Protein AF-A0A4R5KDR6-F1 (afdb_monomer)

Radius of gyration: 14.44 Å; Cα contacts (8 Å, |Δi|>4): 147; chains: 1; bounding box: 38×23×31 Å

pLDDT: mean 88.8, std 12.16, range [44.81, 98.25]

Sequence (102 aa):
MPVPAQPGAAVTITPTRFLDTRTSSGDVGPGGSVSFQAGGVAGVPADAAAVVVNLTVTEPSSYGFVTAHASGTGTPNASNVNYAANQTIPNLAVVPAALTGR

Structure (mmCIF, N/CA/C/O backbone):
data_AF-A0A4R5KDR6-F1
#
_entry.id   AF-A0A4R5KDR6-F1
#
loop_
_atom_site.group_PDB
_atom_site.id
_atom_site.type_symbol
_atom_site.label_atom_id
_atom_site.label_alt_id
_atom_site.label_comp_id
_atom_site.label_asym_id
_atom_site.label_entity_id
_atom_site.label_seq_id
_atom_site.pdbx_PDB_ins_code
_atom_site.Cartn_x
_atom_site.Cartn_y
_atom_site.Cartn_z
_atom_site.occupancy
_atom_site.B_iso_or_equiv
_atom_site.auth_seq_id
_atom_site.auth_comp_id
_atom_site.auth_asym_id
_atom_site.auth_atom_id
_atom_site.pdbx_PDB_model_num
ATOM 1 N N . MET A 1 1 ? -20.637 8.226 13.833 1.00 54.38 1 MET A N 1
ATOM 2 C CA . MET A 1 1 ? -20.200 7.267 12.792 1.00 54.38 1 MET A CA 1
ATOM 3 C C . MET A 1 1 ? -20.249 5.875 13.411 1.00 54.38 1 MET A C 1
ATOM 5 O O . MET A 1 1 ? -19.901 5.792 14.584 1.00 54.38 1 MET A O 1
ATOM 9 N N . PRO A 1 2 ? -20.738 4.826 12.727 1.00 50.41 2 PRO A N 1
ATOM 10 C CA . PRO A 1 2 ? -20.888 3.515 13.349 1.00 50.41 2 PRO A CA 1
ATOM 11 C C . PRO A 1 2 ? -19.510 2.880 13.575 1.00 50.41 2 PRO A C 1
ATOM 13 O O . PRO A 1 2 ? -18.737 2.714 12.636 1.00 50.41 2 PRO A O 1
ATOM 16 N N . VAL A 1 3 ? -19.212 2.556 14.832 1.00 58.88 3 VAL A N 1
ATOM 17 C CA . VAL A 1 3 ? -18.083 1.702 15.227 1.00 58.88 3 VAL A CA 1
ATOM 18 C C . VAL A 1 3 ? -18.448 0.260 14.846 1.00 58.88 3 VAL A C 1
ATOM 20 O O . VAL A 1 3 ? -19.617 -0.114 15.000 1.00 58.88 3 VAL A O 1
ATOM 23 N N . PRO A 1 4 ? -17.518 -0.564 14.335 1.00 53.09 4 PRO A N 1
ATOM 24 C CA . PRO A 1 4 ? -17.809 -1.966 14.060 1.00 53.09 4 PRO A CA 1
ATOM 25 C C . PRO A 1 4 ? -18.324 -2.675 15.322 1.00 53.09 4 PRO A C 1
ATOM 27 O O . PRO A 1 4 ? -17.693 -2.640 16.374 1.00 53.09 4 PRO A O 1
ATOM 30 N N . ALA A 1 5 ? -19.483 -3.330 15.208 1.00 59.56 5 ALA A N 1
ATOM 31 C CA . ALA A 1 5 ? -20.202 -3.951 16.327 1.00 59.56 5 ALA A CA 1
ATOM 32 C C . ALA A 1 5 ? -19.486 -5.173 16.944 1.00 59.56 5 ALA A C 1
ATOM 34 O O . ALA A 1 5 ? -19.946 -5.716 17.947 1.00 59.56 5 ALA A O 1
ATOM 35 N N . GLN A 1 6 ? -18.368 -5.612 16.355 1.00 64.06 6 GLN A N 1
ATOM 36 C CA . GLN A 1 6 ? -17.574 -6.750 16.805 1.00 64.06 6 GLN A CA 1
ATOM 37 C C . GLN A 1 6 ? -16.095 -6.555 16.419 1.00 64.06 6 GLN A C 1
ATOM 39 O O . GLN A 1 6 ? -15.819 -6.093 15.305 1.00 64.06 6 GLN A O 1
ATOM 44 N N . PRO A 1 7 ? -15.131 -6.932 17.284 1.00 69.00 7 PRO A N 1
ATOM 45 C CA . PRO A 1 7 ? -13.715 -6.955 16.926 1.00 69.00 7 PRO A CA 1
ATOM 46 C C . PRO A 1 7 ? -13.469 -7.733 15.628 1.00 69.00 7 PRO A C 1
ATOM 48 O O . PRO A 1 7 ? -13.976 -8.840 15.456 1.00 69.00 7 PRO A O 1
ATOM 51 N N . GLY A 1 8 ? -12.687 -7.151 14.718 1.00 74.06 8 GLY A N 1
ATOM 52 C CA . GLY A 1 8 ? -12.340 -7.772 13.436 1.00 74.06 8 GLY A CA 1
ATOM 53 C C . GLY A 1 8 ? -13.393 -7.641 12.328 1.00 74.06 8 GLY A C 1
ATOM 54 O O . GLY A 1 8 ? -13.166 -8.156 11.236 1.00 74.06 8 GLY A O 1
ATOM 55 N N . ALA A 1 9 ? -14.516 -6.951 12.557 1.00 83.62 9 ALA A N 1
ATOM 56 C CA . ALA A 1 9 ? -15.469 -6.670 11.485 1.00 83.62 9 ALA A CA 1
ATOM 57 C C . ALA A 1 9 ? -14.865 -5.719 10.435 1.00 83.62 9 ALA A C 1
ATOM 59 O O . ALA A 1 9 ? -14.255 -4.702 10.769 1.00 83.62 9 ALA A O 1
ATOM 60 N N . ALA A 1 10 ? -15.062 -6.044 9.157 1.00 86.88 10 ALA A N 1
ATOM 61 C CA . ALA A 1 10 ? -14.625 -5.214 8.042 1.00 86.88 10 ALA A CA 1
ATOM 62 C C . ALA A 1 10 ? -15.712 -4.203 7.657 1.00 86.88 10 ALA A C 1
ATOM 64 O O . ALA A 1 10 ? -16.885 -4.554 7.529 1.00 86.88 10 ALA A O 1
ATOM 65 N N . VAL A 1 11 ? -15.307 -2.956 7.422 1.00 88.00 11 VAL A N 1
ATOM 66 C CA . VAL A 1 11 ? -16.162 -1.914 6.846 1.00 88.00 11 VAL A CA 1
ATOM 67 C C . VAL A 1 11 ? -15.679 -1.644 5.430 1.00 88.00 11 VAL A C 1
ATOM 69 O O . VAL A 1 11 ? -14.509 -1.335 5.212 1.00 88.00 11 VAL A O 1
ATOM 72 N N . THR A 1 12 ? -16.576 -1.772 4.456 1.00 90.12 12 THR A N 1
ATOM 73 C CA . THR A 1 12 ? -16.268 -1.435 3.067 1.00 90.12 12 THR A CA 1
ATOM 74 C C . THR A 1 12 ? -16.322 0.071 2.867 1.00 90.12 12 THR A C 1
ATOM 76 O O . THR A 1 12 ? -17.279 0.721 3.287 1.00 90.12 12 THR A O 1
ATOM 79 N N . ILE A 1 13 ? -15.338 0.603 2.155 1.00 90.00 13 ILE A N 1
ATOM 80 C CA . ILE A 1 13 ? -15.309 1.988 1.683 1.00 90.00 13 ILE A CA 1
ATOM 81 C C . ILE A 1 13 ? -15.149 1.994 0.162 1.00 90.00 13 ILE A C 1
ATOM 83 O O . ILE A 1 13 ? -14.732 0.989 -0.419 1.00 90.00 13 ILE A O 1
ATOM 87 N N . THR A 1 14 ? -15.435 3.122 -0.490 1.00 93.50 14 THR A N 1
ATOM 88 C CA . THR A 1 14 ? -15.056 3.309 -1.897 1.00 93.50 14 THR A CA 1
ATOM 89 C C . THR A 1 14 ? -13.530 3.216 -2.013 1.00 93.50 14 THR A C 1
ATOM 91 O O . THR A 1 14 ? -12.841 3.989 -1.343 1.00 93.50 14 THR A O 1
ATOM 94 N N . PRO A 1 15 ? -12.973 2.300 -2.829 1.00 92.56 15 PRO A N 1
ATOM 95 C CA . PRO A 1 15 ? -11.528 2.174 -2.966 1.00 92.56 15 PRO A CA 1
ATOM 96 C C . PRO A 1 15 ? -10.902 3.465 -3.496 1.00 92.56 15 PRO A C 1
ATOM 98 O O . PRO A 1 15 ? -11.359 4.030 -4.488 1.00 92.56 15 PRO A O 1
ATOM 101 N N . THR A 1 16 ? -9.828 3.915 -2.853 1.00 93.94 16 THR A N 1
ATOM 102 C CA . THR A 1 16 ? -9.052 5.085 -3.274 1.00 93.94 16 THR A CA 1
ATOM 103 C C . THR A 1 16 ? -7.558 4.787 -3.180 1.00 93.94 16 THR A C 1
ATOM 105 O O . THR A 1 16 ? -7.127 3.883 -2.461 1.00 93.94 16 THR A O 1
ATOM 108 N N . ARG A 1 17 ? -6.746 5.527 -3.942 1.00 94.25 17 ARG A N 1
ATOM 109 C CA . ARG A 1 17 ? -5.286 5.420 -3.890 1.00 94.25 17 ARG A CA 1
ATOM 110 C C . ARG A 1 17 ? -4.753 6.360 -2.807 1.00 94.25 17 ARG A C 1
ATOM 112 O O . ARG A 1 17 ? -4.732 7.567 -3.011 1.00 94.25 17 ARG A O 1
ATOM 119 N N . PHE A 1 18 ? -4.320 5.797 -1.681 1.00 93.12 18 PHE A N 1
ATOM 120 C CA . PHE A 1 18 ? -3.785 6.564 -0.545 1.00 93.12 18 PHE A CA 1
ATOM 121 C C . PHE A 1 18 ? -2.359 7.077 -0.768 1.00 93.12 18 PHE A C 1
ATOM 123 O O . PHE A 1 18 ? -1.997 8.132 -0.255 1.00 93.12 18 PHE A O 1
ATOM 130 N N . LEU A 1 19 ? -1.551 6.336 -1.528 1.00 94.06 19 LEU A N 1
ATOM 131 C CA . LEU A 1 19 ? -0.165 6.680 -1.822 1.00 94.06 19 LEU A CA 1
ATOM 132 C C . LEU A 1 19 ? 0.177 6.305 -3.266 1.00 94.06 19 LEU A C 1
ATOM 134 O O . LEU A 1 19 ? -0.185 5.225 -3.737 1.00 94.06 19 LEU A O 1
ATOM 138 N N . ASP A 1 20 ? 0.901 7.193 -3.949 1.00 95.19 20 ASP A N 1
ATOM 139 C CA . ASP A 1 20 ? 1.493 6.937 -5.259 1.00 95.19 20 ASP A CA 1
ATOM 140 C C . ASP A 1 20 ? 2.914 7.501 -5.321 1.00 95.19 20 ASP A C 1
ATOM 142 O O . ASP A 1 20 ? 3.121 8.681 -5.604 1.00 95.19 20 ASP A O 1
ATOM 146 N N . THR A 1 21 ? 3.910 6.656 -5.066 1.00 94.88 21 THR A N 1
ATOM 147 C CA . THR A 1 21 ? 5.317 7.082 -5.010 1.00 94.88 21 THR A CA 1
ATOM 148 C C . THR A 1 21 ? 5.804 7.695 -6.324 1.00 94.88 21 THR A C 1
ATOM 150 O O . THR A 1 21 ? 6.673 8.560 -6.298 1.00 94.88 21 THR A O 1
ATOM 153 N N . ARG A 1 22 ? 5.169 7.356 -7.454 1.00 93.56 22 ARG A N 1
ATOM 154 C CA . ARG A 1 22 ? 5.482 7.903 -8.785 1.00 93.56 22 ARG A CA 1
ATOM 155 C C . ARG A 1 22 ? 5.184 9.399 -8.902 1.00 93.56 22 ARG A C 1
ATOM 157 O O . ARG A 1 22 ? 5.723 10.060 -9.781 1.00 93.56 22 ARG A O 1
ATOM 164 N N . THR A 1 23 ? 4.296 9.927 -8.057 1.00 91.50 23 THR A N 1
ATOM 165 C CA . THR A 1 23 ? 3.835 11.323 -8.136 1.00 91.50 23 THR A CA 1
ATOM 166 C C . THR A 1 23 ? 3.897 12.081 -6.814 1.00 91.50 23 THR A C 1
ATOM 168 O O . THR A 1 23 ? 3.879 13.306 -6.844 1.00 91.50 23 THR A O 1
ATOM 171 N N . SER A 1 24 ? 3.926 11.406 -5.658 1.00 84.25 24 SER A N 1
ATOM 172 C CA . SER A 1 24 ? 3.836 12.069 -4.347 1.00 84.25 24 SER A CA 1
ATOM 173 C C . SER A 1 24 ? 5.157 12.132 -3.58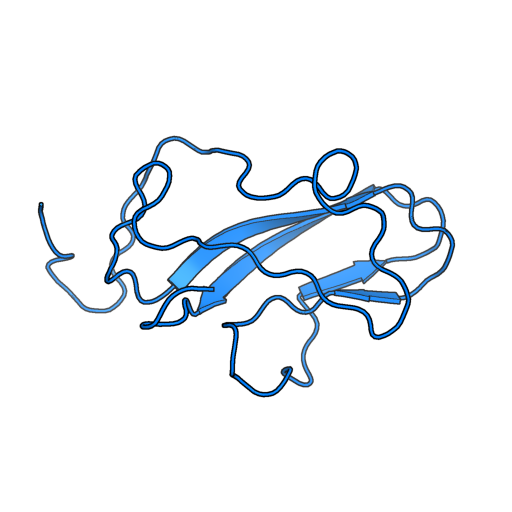2 1.00 84.25 24 SER A C 1
ATOM 175 O O . SER A 1 24 ? 5.529 13.202 -3.114 1.00 84.25 24 SER A O 1
ATOM 177 N N . SER A 1 25 ? 5.847 11.001 -3.410 1.00 81.56 25 SER A N 1
ATOM 178 C CA . SER A 1 25 ? 7.031 10.894 -2.536 1.00 81.56 25 SER A CA 1
ATOM 179 C C . SER A 1 25 ? 8.348 10.698 -3.284 1.00 81.56 25 SER A C 1
ATOM 181 O O . SER A 1 25 ? 9.402 10.777 -2.660 1.00 81.56 25 SER A O 1
ATOM 183 N N . GLY A 1 26 ? 8.292 10.414 -4.587 1.00 87.88 26 GLY A N 1
ATOM 184 C CA . GLY A 1 26 ? 9.424 9.883 -5.339 1.00 87.88 26 GLY A CA 1
ATOM 185 C C . GLY A 1 26 ? 9.691 8.409 -5.025 1.00 87.88 26 GLY A C 1
ATOM 186 O O . GLY A 1 26 ? 9.046 7.806 -4.156 1.00 87.88 26 GLY A O 1
ATOM 187 N N . ASP A 1 27 ? 10.645 7.842 -5.759 1.00 89.31 27 ASP A N 1
ATOM 188 C CA . ASP A 1 27 ? 11.035 6.440 -5.649 1.00 89.31 27 ASP A CA 1
ATOM 189 C C . ASP A 1 27 ? 11.589 6.110 -4.259 1.00 89.31 27 ASP A C 1
ATOM 191 O O . ASP A 1 27 ? 12.369 6.862 -3.669 1.00 89.31 27 ASP A O 1
ATOM 195 N N . VAL A 1 28 ? 11.206 4.943 -3.739 1.00 93.44 28 VAL A N 1
ATOM 196 C CA . VAL A 1 28 ? 11.675 4.456 -2.438 1.00 93.44 28 VAL A CA 1
ATOM 197 C C . VAL A 1 28 ? 12.915 3.594 -2.657 1.00 93.44 28 VAL A C 1
ATOM 199 O O . VAL A 1 28 ? 12.833 2.494 -3.202 1.00 93.44 28 VAL A O 1
ATOM 202 N N . GLY A 1 29 ? 14.074 4.109 -2.246 1.00 93.06 29 GLY A N 1
ATOM 203 C CA . GLY A 1 29 ? 15.349 3.398 -2.349 1.00 93.06 29 GLY A CA 1
ATOM 204 C C . GLY A 1 29 ? 15.500 2.232 -1.354 1.00 93.06 29 GLY A C 1
ATOM 205 O O . GLY A 1 29 ? 14.684 2.077 -0.441 1.00 93.06 29 GLY A O 1
ATOM 206 N N . PRO A 1 30 ? 16.568 1.422 -1.482 1.00 93.31 30 PRO A N 1
ATOM 207 C CA . PRO A 1 30 ? 16.852 0.309 -0.572 1.00 93.31 30 PRO A CA 1
ATOM 208 C C . PRO A 1 30 ? 16.954 0.761 0.889 1.00 93.31 30 PRO A C 1
ATOM 210 O O . PRO A 1 30 ? 17.634 1.739 1.191 1.00 93.31 30 PRO A O 1
ATOM 213 N N . GLY A 1 31 ? 16.274 0.058 1.799 1.00 92.62 31 GLY A N 1
ATOM 214 C CA . GLY A 1 31 ? 16.202 0.434 3.220 1.00 92.62 31 GLY A CA 1
ATOM 215 C C . GLY A 1 31 ? 15.410 1.720 3.499 1.00 92.62 31 GLY A C 1
ATOM 216 O O . GLY A 1 31 ? 15.276 2.114 4.655 1.00 92.62 31 GLY A O 1
ATOM 217 N N . GLY A 1 32 ? 14.881 2.369 2.459 1.00 93.12 32 GLY A N 1
ATOM 218 C CA . GLY A 1 32 ? 14.011 3.527 2.569 1.00 93.12 32 GLY A CA 1
ATOM 219 C C . GLY A 1 32 ? 12.608 3.144 3.022 1.00 93.12 32 GLY A C 1
ATOM 220 O O . GLY A 1 32 ? 12.193 1.986 2.992 1.00 93.12 32 GLY A O 1
ATOM 221 N N . SER A 1 33 ? 11.851 4.141 3.461 1.00 92.69 33 SER A N 1
ATOM 222 C CA . SER A 1 33 ? 10.456 3.971 3.855 1.00 92.69 33 SER A CA 1
ATOM 223 C C . SER A 1 33 ? 9.663 5.220 3.516 1.00 92.69 33 SER A C 1
ATOM 225 O O . SER A 1 33 ? 10.18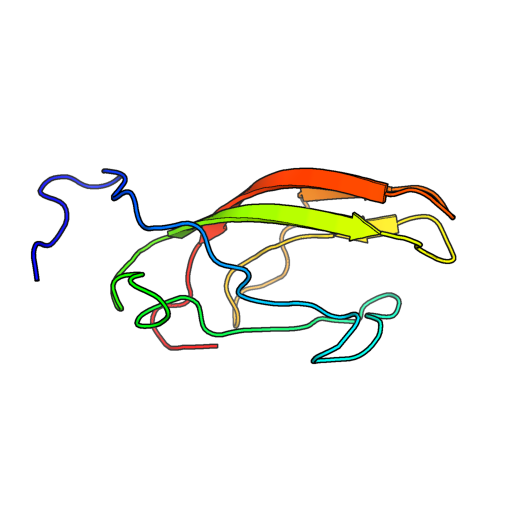9 6.331 3.509 1.00 92.69 33 SER A O 1
ATOM 227 N N . VAL A 1 34 ? 8.380 5.018 3.246 1.00 93.19 34 VAL A N 1
ATOM 228 C CA . VAL A 1 34 ? 7.389 6.069 3.036 1.00 93.19 34 VAL A CA 1
ATOM 229 C C . VAL A 1 34 ? 6.200 5.774 3.941 1.00 93.19 34 VAL A C 1
ATOM 231 O O . VAL A 1 34 ? 5.843 4.614 4.149 1.00 93.19 34 VAL A O 1
ATOM 234 N N . SER A 1 35 ? 5.608 6.820 4.503 1.00 91.44 35 SER A N 1
ATOM 235 C CA . SER A 1 35 ? 4.485 6.720 5.436 1.00 91.44 35 SER A CA 1
ATOM 236 C C . SER A 1 35 ? 3.355 7.627 4.969 1.00 91.44 35 SER A C 1
ATOM 238 O O . SER A 1 35 ? 3.597 8.663 4.345 1.00 91.44 35 SER A O 1
ATOM 240 N N . PHE A 1 36 ? 2.120 7.227 5.246 1.00 90.75 36 PHE A N 1
ATOM 241 C CA . PHE A 1 36 ? 0.927 7.980 4.892 1.00 90.75 36 PHE A CA 1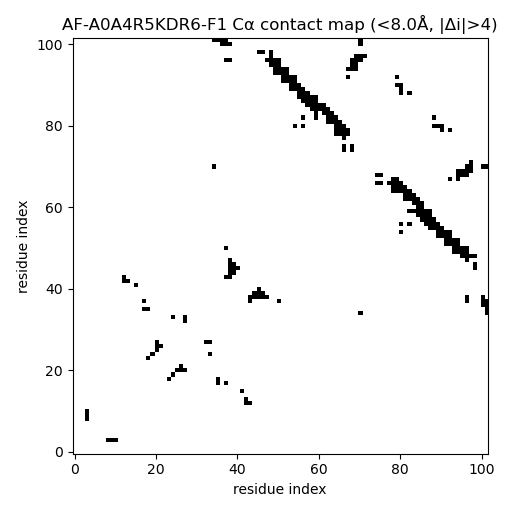
ATOM 242 C C . PHE A 1 36 ? -0.165 7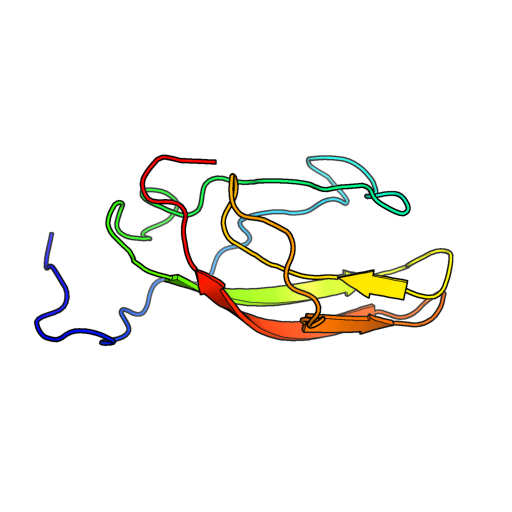.726 5.927 1.00 90.75 36 PHE A C 1
ATOM 244 O O . PHE A 1 36 ? -0.349 6.613 6.418 1.00 90.75 36 PHE A O 1
ATOM 251 N N . GLN A 1 37 ? -0.952 8.761 6.209 1.00 90.50 37 GLN A N 1
ATOM 252 C CA . GLN A 1 37 ? -2.080 8.635 7.117 1.00 90.50 37 GLN A CA 1
ATOM 253 C C . GLN A 1 37 ? -3.236 7.897 6.429 1.00 90.50 37 GLN A C 1
ATOM 255 O O . GLN A 1 37 ? -3.790 8.383 5.443 1.00 90.50 37 GLN A O 1
ATOM 260 N N . ALA A 1 38 ? -3.625 6.746 6.979 1.00 91.00 38 ALA A N 1
ATOM 261 C CA . ALA A 1 38 ? -4.814 6.016 6.542 1.00 91.00 38 ALA A CA 1
ATOM 262 C C . ALA A 1 38 ? -6.058 6.379 7.372 1.00 91.00 38 ALA A C 1
ATOM 264 O O . ALA A 1 38 ? -7.111 6.671 6.812 1.00 91.00 38 ALA A O 1
ATOM 265 N N . GLY A 1 39 ? -5.940 6.395 8.704 1.00 90.44 39 GLY A N 1
ATOM 266 C CA . GLY A 1 39 ? -7.056 6.679 9.612 1.00 90.44 39 GLY A CA 1
ATOM 267 C C . GLY A 1 39 ? -7.626 8.090 9.435 1.00 90.44 39 GLY A C 1
ATOM 268 O O . GLY A 1 39 ? -6.883 9.068 9.334 1.00 90.44 39 GLY A O 1
ATOM 269 N N . GLY A 1 40 ? -8.954 8.202 9.398 1.00 89.81 40 GLY A N 1
ATOM 270 C CA . GLY A 1 40 ? -9.666 9.475 9.254 1.00 89.81 40 GLY A CA 1
ATOM 271 C C . GLY A 1 40 ? -9.596 10.089 7.851 1.00 89.81 40 GLY A C 1
ATOM 272 O O . GLY A 1 40 ? -10.049 11.216 7.663 1.00 89.81 40 GLY A O 1
ATOM 273 N N . VAL A 1 41 ? -9.039 9.373 6.869 1.00 90.44 41 VAL A N 1
ATOM 274 C CA . VAL A 1 41 ? -8.843 9.845 5.491 1.00 90.44 41 VAL A CA 1
ATOM 275 C C . VAL A 1 41 ? -9.669 8.995 4.528 1.00 90.44 41 VAL A C 1
ATOM 277 O O . VAL A 1 41 ? -9.787 7.784 4.694 1.00 90.44 41 VAL A O 1
ATOM 280 N N . ALA A 1 42 ? -10.258 9.636 3.513 1.00 90.69 42 ALA A N 1
ATOM 281 C CA . ALA A 1 42 ? -10.972 8.980 2.409 1.00 90.69 42 ALA A CA 1
ATOM 282 C C . ALA A 1 42 ? -12.011 7.919 2.846 1.00 90.69 42 ALA A C 1
ATOM 284 O O . ALA A 1 42 ? -12.208 6.909 2.174 1.00 90.69 42 ALA A O 1
ATOM 285 N N . GLY A 1 43 ? -12.687 8.158 3.976 1.00 90.25 43 GLY A N 1
ATOM 286 C CA . GLY A 1 43 ? -13.735 7.283 4.511 1.00 90.25 43 GLY A CA 1
ATOM 287 C C . GLY A 1 43 ? -13.256 6.201 5.484 1.00 90.25 43 GLY A C 1
ATOM 288 O O . GLY A 1 43 ? -14.098 5.515 6.058 1.00 90.25 43 GLY A O 1
ATOM 289 N N . VAL A 1 44 ? -11.948 6.060 5.723 1.00 91.12 44 VAL A N 1
ATOM 290 C CA . VAL A 1 44 ? -11.417 5.156 6.756 1.00 91.12 44 VAL A CA 1
ATOM 291 C C . VAL A 1 44 ? -11.704 5.752 8.141 1.00 91.12 44 VAL A C 1
ATOM 293 O O . VAL A 1 44 ? -11.329 6.902 8.390 1.00 91.12 44 VAL A O 1
ATOM 296 N N . PRO A 1 45 ? -12.337 5.008 9.067 1.00 88.56 45 PRO A N 1
ATOM 297 C CA . PRO A 1 45 ? -12.515 5.460 10.444 1.00 88.56 45 PRO A CA 1
ATOM 298 C C . PRO A 1 45 ? -11.177 5.811 11.110 1.00 88.56 45 PRO A C 1
ATOM 300 O O . PRO A 1 45 ? -10.168 5.144 10.889 1.00 88.56 45 PRO A O 1
ATOM 303 N N . ALA A 1 46 ? -11.150 6.868 11.924 1.00 88.12 46 ALA A N 1
ATOM 304 C CA . ALA A 1 46 ? -9.926 7.300 12.609 1.00 88.12 46 ALA A CA 1
ATOM 305 C C . ALA A 1 46 ? -9.413 6.268 13.630 1.00 88.12 46 ALA A C 1
ATOM 307 O O . ALA A 1 46 ? -8.222 6.219 13.909 1.00 88.12 46 ALA A O 1
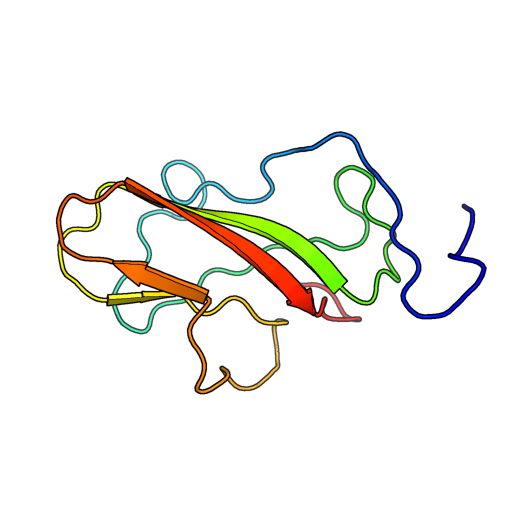ATOM 308 N N . ASP A 1 47 ? -10.314 5.437 14.146 1.00 85.44 47 ASP A N 1
ATOM 309 C CA . ASP A 1 47 ? -10.085 4.361 15.108 1.00 85.44 47 ASP A CA 1
ATOM 310 C C . ASP A 1 47 ? -9.994 2.970 14.452 1.00 85.44 47 ASP A C 1
ATOM 312 O O . ASP A 1 47 ? -10.026 1.951 15.144 1.00 85.44 47 ASP A O 1
ATOM 316 N N . ALA A 1 48 ? 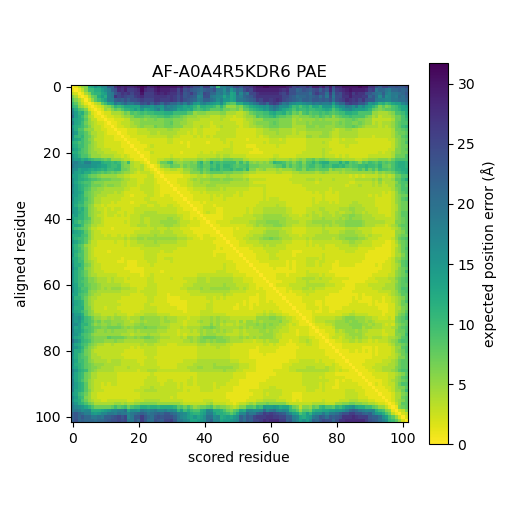-9.876 2.895 13.120 1.00 88.44 48 ALA A N 1
ATOM 317 C CA . ALA A 1 48 ? -9.684 1.625 12.430 1.00 88.44 48 ALA A CA 1
ATOM 318 C C . ALA A 1 48 ? -8.395 0.940 12.918 1.00 88.44 48 ALA A C 1
ATOM 320 O O . ALA A 1 48 ? -7.317 1.519 12.848 1.00 88.44 48 ALA A O 1
ATOM 321 N N . ALA A 1 49 ? -8.491 -0.314 13.373 1.00 89.81 49 ALA A N 1
ATOM 322 C CA . ALA A 1 49 ? -7.331 -1.068 13.865 1.00 89.81 49 ALA A CA 1
ATOM 323 C C . ALA A 1 49 ? -6.373 -1.512 12.742 1.00 89.81 49 ALA A C 1
ATOM 325 O O . ALA A 1 49 ? -5.186 -1.742 12.974 1.00 89.81 49 ALA A O 1
ATOM 326 N N . ALA A 1 50 ? -6.889 -1.662 11.522 1.00 92.50 50 ALA A N 1
ATOM 327 C CA . ALA A 1 50 ? -6.136 -2.074 10.347 1.00 92.50 50 ALA A CA 1
ATOM 328 C C . ALA A 1 50 ? -6.830 -1.603 9.065 1.00 92.50 50 ALA A C 1
ATOM 330 O O . ALA A 1 50 ? -8.028 -1.314 9.060 1.00 92.50 50 ALA A O 1
ATOM 331 N N . VAL A 1 51 ? -6.078 -1.584 7.967 1.00 93.56 51 VAL A N 1
ATOM 332 C CA . VAL A 1 51 ? -6.581 -1.341 6.614 1.00 93.56 51 VAL A CA 1
ATOM 333 C C . VAL A 1 51 ? -6.260 -2.516 5.703 1.00 93.56 51 VAL A C 1
ATOM 335 O O . VAL A 1 51 ? -5.194 -3.125 5.796 1.00 93.56 51 VAL A O 1
ATOM 338 N N . VAL A 1 52 ? -7.187 -2.829 4.801 1.00 94.56 52 VAL A N 1
ATOM 33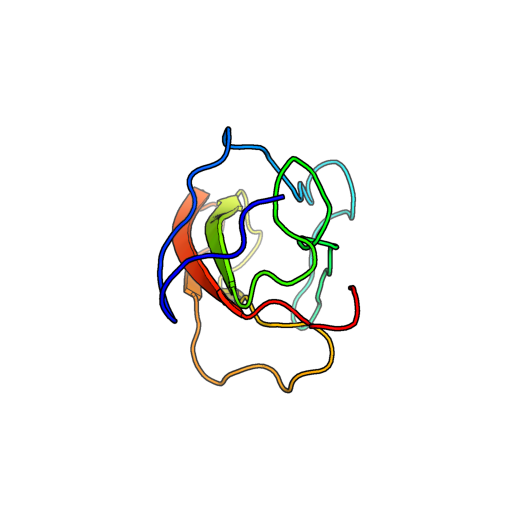9 C CA . VAL A 1 52 ? -6.940 -3.761 3.699 1.00 94.56 52 VAL A CA 1
ATOM 340 C C . VAL A 1 52 ? -6.500 -2.943 2.496 1.00 94.56 52 VAL A C 1
ATOM 342 O O . VAL A 1 52 ? -7.220 -2.044 2.063 1.00 94.56 52 VAL A O 1
ATOM 345 N N . VAL A 1 53 ? -5.320 -3.238 1.962 1.00 95.19 53 VAL A N 1
ATOM 346 C CA . VAL A 1 53 ? -4.722 -2.486 0.856 1.00 95.19 53 VAL A CA 1
ATOM 347 C C . VAL A 1 53 ? -4.302 -3.413 -0.270 1.00 95.19 53 VAL A C 1
ATOM 349 O O . VAL A 1 53 ? -3.877 -4.544 -0.043 1.00 95.19 53 VAL A O 1
ATOM 352 N N . ASN A 1 54 ? -4.374 -2.900 -1.495 1.00 96.69 54 ASN A N 1
ATOM 353 C CA . ASN A 1 54 ? -3.681 -3.486 -2.632 1.00 96.69 54 ASN A CA 1
ATOM 354 C C . ASN A 1 54 ? -2.339 -2.763 -2.809 1.00 96.69 54 ASN A C 1
ATOM 356 O O . ASN A 1 54 ? -2.295 -1.642 -3.319 1.00 96.69 54 ASN A O 1
ATOM 360 N N . LEU A 1 55 ? -1.255 -3.390 -2.358 1.00 96.31 55 LEU A N 1
ATOM 361 C CA . LEU A 1 55 ? 0.105 -2.871 -2.465 1.00 96.31 55 LEU A CA 1
ATOM 362 C C . LEU A 1 55 ? 0.685 -3.266 -3.821 1.00 96.31 55 LEU A C 1
ATOM 364 O O . LEU A 1 55 ? 0.701 -4.443 -4.154 1.00 96.31 55 LEU A O 1
ATOM 368 N N . THR A 1 56 ? 1.159 -2.307 -4.613 1.00 97.31 56 THR A N 1
ATOM 369 C CA . THR A 1 56 ? 1.722 -2.583 -5.945 1.00 97.31 56 THR A CA 1
ATOM 370 C C . THR A 1 56 ? 3.138 -2.042 -6.040 1.00 97.31 56 THR A C 1
ATOM 372 O O . THR A 1 56 ? 3.347 -0.848 -5.843 1.00 97.31 56 THR A O 1
ATOM 375 N N . VAL A 1 57 ? 4.088 -2.912 -6.380 1.00 97.50 57 VAL A N 1
ATOM 376 C CA . VAL A 1 57 ? 5.424 -2.511 -6.840 1.00 97.50 57 VAL A CA 1
ATOM 377 C C . VAL A 1 57 ? 5.381 -2.437 -8.360 1.00 97.50 57 VAL A C 1
ATOM 379 O O . VAL A 1 57 ? 4.785 -3.302 -8.999 1.00 97.50 57 VAL A O 1
ATOM 382 N N . THR A 1 58 ? 5.967 -1.395 -8.944 1.00 97.38 58 THR A N 1
ATOM 383 C CA . THR A 1 58 ? 5.995 -1.199 -10.396 1.00 97.38 58 THR A CA 1
ATOM 384 C C . THR A 1 58 ? 7.330 -0.624 -10.825 1.00 97.38 58 THR A C 1
ATOM 386 O O . THR A 1 58 ? 7.891 0.197 -10.106 1.00 97.38 58 THR A O 1
ATOM 389 N N . GLU A 1 59 ? 7.821 -1.078 -11.979 1.00 95.44 59 GLU A N 1
ATOM 390 C CA . GLU A 1 59 ? 9.074 -0.613 -12.595 1.00 95.44 59 GLU A CA 1
ATOM 391 C C . GLU A 1 59 ? 10.292 -0.557 -11.633 1.00 95.44 59 GLU A C 1
ATOM 393 O O . GLU A 1 59 ? 11.076 0.390 -11.689 1.00 95.44 59 GLU A O 1
ATOM 398 N N . PRO A 1 60 ? 10.505 -1.545 -10.733 1.00 96.94 60 PRO A N 1
ATOM 399 C CA . PRO A 1 60 ? 11.646 -1.522 -9.828 1.00 96.94 60 PRO A CA 1
ATOM 400 C C . PRO A 1 60 ? 12.958 -1.705 -10.603 1.00 96.94 60 PRO A C 1
ATOM 402 O O . PRO A 1 60 ? 13.061 -2.550 -11.493 1.00 96.94 60 PRO A O 1
ATOM 405 N N . SER A 1 61 ? 14.000 -0.967 -10.219 1.00 95.69 61 SER A N 1
ATOM 406 C CA . SER A 1 61 ? 15.321 -1.031 -10.867 1.00 95.69 61 SER A CA 1
ATOM 407 C C . SER A 1 61 ? 16.164 -2.252 -10.466 1.00 95.69 61 SER A C 1
ATOM 409 O O . SER A 1 61 ? 17.143 -2.574 -11.137 1.00 95.69 61 SER A O 1
ATOM 411 N N . SER A 1 62 ? 15.796 -2.946 -9.385 1.00 96.50 62 SER A N 1
ATOM 412 C CA . SER A 1 62 ? 16.473 -4.141 -8.865 1.00 96.50 62 SER A CA 1
ATOM 413 C C . SER A 1 62 ? 15.465 -5.098 -8.214 1.00 96.50 62 SER A C 1
ATOM 415 O O . SER A 1 62 ? 14.273 -4.802 -8.145 1.00 96.50 62 SER A O 1
ATOM 417 N N . TYR A 1 63 ? 15.933 -6.250 -7.737 1.00 97.19 63 TYR A N 1
ATOM 418 C CA . TYR A 1 63 ? 15.132 -7.162 -6.920 1.00 97.19 63 TYR A CA 1
ATOM 419 C C . TYR A 1 63 ? 15.018 -6.675 -5.468 1.00 97.19 63 TYR A C 1
ATOM 421 O O . TYR A 1 63 ? 15.861 -5.918 -4.983 1.00 97.19 63 TYR A O 1
ATOM 429 N N . GLY A 1 64 ? 13.985 -7.127 -4.758 1.00 97.25 64 GLY A N 1
ATOM 430 C CA . GLY A 1 64 ? 13.776 -6.767 -3.359 1.00 97.25 64 GLY A CA 1
ATOM 431 C C . GLY A 1 64 ? 12.423 -7.202 -2.814 1.00 97.25 64 GLY A C 1
ATOM 432 O O . GLY A 1 64 ? 11.755 -8.079 -3.367 1.00 97.25 64 GLY A O 1
ATOM 433 N N . PHE A 1 65 ? 12.030 -6.579 -1.707 1.00 97.44 65 PHE A N 1
ATOM 434 C CA . PHE A 1 65 ? 10.735 -6.799 -1.083 1.00 9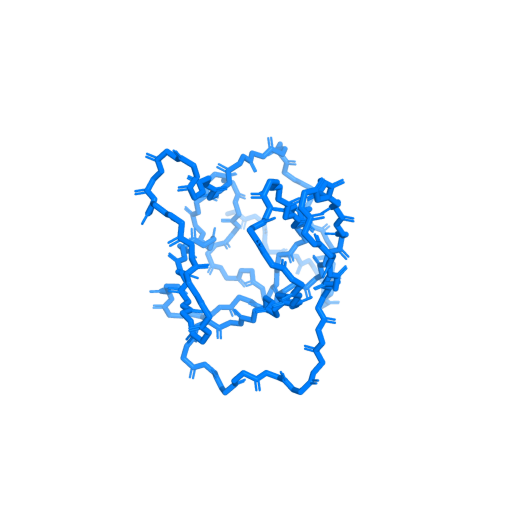7.44 65 PHE A CA 1
ATOM 435 C C . PHE A 1 65 ? 10.213 -5.534 -0.403 1.00 97.44 65 PHE A C 1
ATOM 437 O O . PHE A 1 65 ? 10.978 -4.633 -0.066 1.00 97.44 65 PHE A O 1
ATOM 444 N N . VAL A 1 66 ? 8.899 -5.486 -0.187 1.00 96.81 66 VAL A N 1
ATOM 445 C CA . VAL A 1 66 ? 8.234 -4.439 0.596 1.00 96.81 66 VAL A CA 1
ATOM 446 C C . VAL A 1 66 ? 7.494 -5.067 1.771 1.00 96.81 66 VAL A C 1
ATOM 448 O O . VAL A 1 66 ? 6.794 -6.072 1.610 1.00 96.81 66 VAL A O 1
ATOM 451 N N . THR A 1 67 ? 7.609 -4.423 2.932 1.00 96.94 67 THR A N 1
ATOM 452 C CA . THR A 1 67 ? 6.852 -4.730 4.150 1.00 96.94 67 THR A CA 1
ATOM 453 C C . THR A 1 67 ? 6.013 -3.518 4.554 1.00 96.94 67 THR A C 1
ATOM 455 O O . THR A 1 67 ? 6.540 -2.465 4.913 1.00 96.94 67 THR A O 1
ATOM 458 N N . ALA A 1 68 ? 4.693 -3.664 4.517 1.00 95.62 68 ALA A N 1
ATOM 459 C CA . ALA A 1 68 ? 3.735 -2.685 5.004 1.00 95.62 68 ALA A CA 1
ATOM 460 C C . ALA A 1 68 ? 3.417 -2.960 6.480 1.00 95.62 68 ALA A C 1
ATOM 462 O O . ALA A 1 68 ? 3.098 -4.083 6.868 1.00 95.62 68 ALA A O 1
ATOM 463 N N . HIS A 1 69 ? 3.520 -1.928 7.311 1.00 94.31 69 HIS A N 1
ATOM 464 C CA . HIS A 1 69 ? 3.366 -2.021 8.761 1.00 94.31 69 HIS A CA 1
ATOM 465 C C . HIS A 1 69 ? 2.935 -0.668 9.337 1.00 94.31 69 HIS A C 1
ATOM 467 O O . HIS A 1 69 ? 3.043 0.359 8.665 1.00 94.31 69 HIS A O 1
ATOM 473 N N . ALA A 1 70 ? 2.436 -0.673 10.574 1.00 93.38 70 ALA A N 1
ATOM 474 C CA . ALA A 1 70 ? 2.067 0.552 11.272 1.00 93.38 70 ALA A CA 1
ATOM 475 C C . ALA A 1 70 ? 3.310 1.411 11.541 1.00 93.38 70 ALA A C 1
ATOM 477 O O . ALA A 1 70 ? 4.331 0.905 12.017 1.00 93.38 70 ALA A O 1
ATOM 478 N N . SER A 1 71 ? 3.214 2.718 11.297 1.00 88.19 71 SER A N 1
ATOM 479 C CA . SER A 1 71 ? 4.289 3.647 11.644 1.00 88.19 71 SER A CA 1
ATOM 480 C C . SER A 1 71 ? 4.589 3.631 13.145 1.00 88.19 71 SER A C 1
ATOM 482 O O . SER A 1 71 ? 3.714 3.367 13.973 1.00 88.19 71 SER A O 1
ATOM 484 N N . GLY A 1 72 ? 5.849 3.887 13.497 1.00 85.56 72 GLY A N 1
ATOM 485 C CA . GLY A 1 72 ? 6.330 3.840 14.879 1.00 85.56 72 GLY A CA 1
ATOM 486 C C . GLY A 1 72 ? 6.483 2.428 15.457 1.00 85.56 72 GLY A C 1
ATOM 487 O O . GLY A 1 72 ? 6.867 2.296 16.617 1.00 85.56 72 GLY A O 1
ATOM 488 N N . THR A 1 73 ? 6.219 1.376 14.674 1.00 87.44 73 THR A N 1
ATOM 489 C CA . THR A 1 73 ? 6.503 -0.016 15.055 1.00 87.44 73 THR A CA 1
ATOM 490 C C . THR A 1 73 ? 7.790 -0.511 14.396 1.00 87.44 73 THR A C 1
ATOM 492 O O . THR A 1 73 ? 8.218 0.020 13.372 1.00 87.44 73 THR A O 1
ATOM 495 N N . GLY A 1 74 ? 8.441 -1.516 14.989 1.00 89.44 74 GLY A N 1
ATOM 496 C CA . GLY A 1 74 ? 9.591 -2.159 14.352 1.00 89.44 74 GLY A CA 1
ATOM 497 C C . GLY A 1 74 ? 9.169 -2.891 13.078 1.00 89.44 74 GLY A C 1
ATOM 498 O O . GLY A 1 74 ? 8.132 -3.556 13.069 1.00 89.44 74 GLY A O 1
ATOM 499 N N . THR A 1 75 ? 9.970 -2.788 12.014 1.00 91.06 75 THR A N 1
ATOM 500 C CA . THR A 1 75 ? 9.696 -3.469 10.743 1.00 91.06 75 THR A CA 1
ATOM 501 C C . THR A 1 75 ? 9.618 -4.986 10.955 1.00 91.06 75 THR A C 1
ATOM 503 O O . THR A 1 75 ? 10.580 -5.582 11.450 1.00 91.06 75 THR A O 1
ATOM 506 N N . PRO A 1 76 ? 8.494 -5.634 10.597 1.00 93.31 76 PRO A N 1
ATOM 507 C CA . PRO A 1 76 ? 8.368 -7.085 10.678 1.00 93.31 76 PRO A CA 1
ATOM 508 C C . PRO A 1 76 ? 9.409 -7.813 9.819 1.00 93.31 76 PRO A C 1
ATOM 510 O O . PRO A 1 76 ? 9.770 -7.347 8.743 1.00 93.31 76 PRO A O 1
ATOM 513 N N . ASN A 1 77 ? 9.815 -9.016 10.240 1.00 93.69 77 ASN A N 1
ATOM 514 C CA . ASN A 1 77 ? 10.698 -9.885 9.444 1.00 93.69 77 ASN A CA 1
ATOM 515 C C . ASN A 1 77 ? 9.989 -10.521 8.224 1.00 93.69 77 ASN A C 1
ATOM 517 O O . ASN A 1 77 ? 10.613 -11.182 7.401 1.00 93.69 77 ASN A O 1
ATOM 521 N N . ALA A 1 78 ? 8.667 -10.372 8.118 1.00 94.12 78 ALA A N 1
ATOM 522 C CA . ALA A 1 78 ? 7.890 -10.875 6.991 1.00 94.12 78 ALA A CA 1
ATOM 523 C C . ALA A 1 78 ? 7.748 -9.802 5.902 1.00 94.12 78 ALA A C 1
ATOM 525 O O . ALA A 1 78 ? 7.553 -8.624 6.210 1.00 94.12 78 ALA A O 1
ATOM 526 N N . SER A 1 79 ? 7.786 -10.215 4.633 1.00 96.69 79 SER A N 1
ATOM 527 C CA . SER A 1 79 ? 7.462 -9.359 3.489 1.00 96.69 79 SER A CA 1
ATOM 528 C C . SER A 1 79 ? 5.999 -9.502 3.063 1.00 96.69 79 SER A C 1
ATOM 530 O O . SER A 1 79 ? 5.366 -10.533 3.289 1.00 96.69 79 SER A O 1
ATOM 532 N N . ASN A 1 80 ? 5.452 -8.460 2.431 1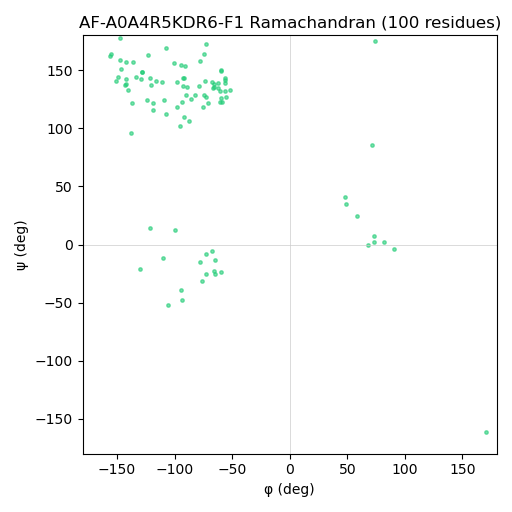.00 97.31 80 ASN A N 1
ATOM 533 C CA . ASN A 1 80 ? 4.144 -8.517 1.772 1.00 97.31 80 ASN A CA 1
ATOM 534 C C . ASN A 1 80 ? 4.276 -8.833 0.283 1.00 97.31 80 ASN A C 1
ATOM 536 O O . ASN A 1 80 ? 3.466 -9.572 -0.261 1.00 97.31 80 ASN A O 1
ATOM 540 N N . VAL A 1 81 ? 5.280 -8.267 -0.387 1.00 97.38 81 VAL A N 1
ATOM 541 C CA . VAL A 1 81 ? 5.539 -8.521 -1.806 1.00 97.38 81 VAL A CA 1
ATOM 542 C C . VAL A 1 81 ? 7.036 -8.611 -2.042 1.00 97.38 81 VAL A C 1
ATOM 544 O O . VAL A 1 81 ? 7.792 -7.774 -1.556 1.00 97.38 81 VAL A O 1
ATOM 547 N N . ASN A 1 82 ? 7.451 -9.637 -2.780 1.00 97.69 82 ASN A N 1
ATOM 548 C CA . ASN A 1 82 ? 8.818 -9.821 -3.259 1.00 97.69 82 ASN A CA 1
ATOM 549 C C . ASN A 1 82 ? 8.799 -9.625 -4.777 1.00 97.69 82 ASN A C 1
ATOM 551 O O . ASN A 1 82 ? 7.856 -10.065 -5.436 1.00 97.69 82 ASN A O 1
ATOM 555 N N . TYR A 1 83 ? 9.806 -8.958 -5.324 1.00 97.94 83 TYR A N 1
ATOM 556 C CA . TYR A 1 83 ? 9.836 -8.557 -6.728 1.00 97.94 83 TYR A CA 1
ATOM 557 C C . TYR A 1 83 ? 11.244 -8.682 -7.317 1.00 97.94 83 TYR A C 1
ATOM 559 O O . TYR A 1 83 ? 12.246 -8.633 -6.602 1.00 97.94 83 TYR A O 1
ATOM 567 N N . ALA A 1 84 ? 11.314 -8.814 -8.639 1.00 98.25 84 ALA A N 1
ATOM 568 C CA . ALA A 1 84 ? 12.531 -8.681 -9.433 1.00 98.25 84 ALA A CA 1
ATOM 569 C C . ALA A 1 84 ? 12.523 -7.366 -10.229 1.00 98.25 84 ALA A C 1
ATOM 571 O O . ALA A 1 84 ? 11.494 -6.695 -10.322 1.00 98.25 84 ALA A O 1
ATOM 572 N N . ALA A 1 85 ? 13.665 -7.015 -10.825 1.00 97.44 85 ALA A N 1
ATOM 573 C CA . ALA A 1 85 ? 13.782 -5.829 -11.669 1.00 97.44 85 ALA A CA 1
ATOM 574 C C . ALA A 1 85 ? 12.760 -5.839 -12.825 1.00 97.44 85 ALA A C 1
ATOM 576 O O . ALA A 1 85 ? 12.482 -6.891 -13.406 1.00 97.44 85 ALA A O 1
ATOM 577 N N . ASN A 1 86 ? 12.236 -4.661 -13.174 1.00 97.00 86 ASN A N 1
ATOM 578 C CA . ASN A 1 86 ? 11.260 -4.429 -14.246 1.00 97.00 86 ASN A CA 1
ATOM 579 C C . ASN A 1 86 ? 9.934 -5.206 -14.107 1.00 97.00 86 ASN A C 1
ATOM 581 O O . ASN A 1 86 ? 9.257 -5.457 -15.103 1.00 97.00 86 ASN A O 1
ATOM 585 N N . GLN A 1 87 ? 9.540 -5.592 -12.889 1.00 97.50 87 GLN A N 1
ATOM 586 C CA . GLN A 1 87 ? 8.246 -6.229 -12.631 1.00 97.50 87 GLN A CA 1
ATOM 587 C C . GLN A 1 87 ? 7.194 -5.242 -12.116 1.00 97.50 87 GLN A C 1
ATOM 589 O O . GLN A 1 87 ? 7.460 -4.432 -11.233 1.00 97.50 87 GLN A O 1
ATOM 594 N N . THR A 1 88 ? 5.957 -5.386 -12.592 1.00 97.69 88 THR A N 1
ATOM 595 C CA . THR A 1 88 ? 4.781 -4.789 -11.949 1.00 97.69 88 THR A CA 1
ATOM 596 C C . THR A 1 88 ? 3.981 -5.893 -11.279 1.00 97.69 88 THR A C 1
ATOM 598 O O . THR A 1 88 ? 3.425 -6.755 -11.958 1.00 97.69 88 THR A O 1
ATOM 601 N N . ILE A 1 89 ? 3.941 -5.886 -9.946 1.00 98.06 89 ILE A N 1
ATOM 602 C CA . ILE A 1 89 ? 3.327 -6.948 -9.150 1.00 98.06 89 ILE A CA 1
ATOM 603 C C . ILE A 1 89 ? 2.492 -6.368 -7.994 1.00 98.06 89 ILE A C 1
ATOM 605 O O . ILE A 1 89 ? 3.016 -5.617 -7.163 1.00 98.06 89 ILE A O 1
ATOM 609 N N . PRO A 1 90 ? 1.185 -6.688 -7.934 1.00 97.81 90 PRO A N 1
ATOM 610 C CA . PRO A 1 90 ? 0.334 -6.358 -6.801 1.00 97.81 90 PRO A CA 1
ATOM 611 C C . PRO A 1 90 ? 0.299 -7.482 -5.754 1.00 97.81 90 PRO A C 1
ATOM 613 O O . PRO A 1 90 ? 0.430 -8.660 -6.081 1.00 97.81 90 PRO A O 1
ATOM 616 N N . ASN A 1 91 ? 0.041 -7.119 -4.500 1.00 97.75 91 ASN A N 1
ATOM 617 C CA . ASN A 1 91 ? -0.326 -8.034 -3.427 1.00 97.75 91 ASN A CA 1
ATOM 618 C C . ASN A 1 91 ? -1.373 -7.395 -2.497 1.00 97.75 91 ASN A C 1
ATOM 620 O O . ASN A 1 91 ? -1.237 -6.236 -2.097 1.00 97.75 91 ASN A O 1
ATOM 624 N N . LEU A 1 92 ? -2.392 -8.165 -2.105 1.00 96.56 92 LEU A N 1
ATOM 625 C CA . LEU A 1 92 ? -3.364 -7.744 -1.095 1.00 96.56 92 LEU A CA 1
ATOM 626 C C . LEU A 1 92 ? -2.792 -7.985 0.306 1.00 96.56 92 LEU A C 1
ATOM 628 O O . LEU A 1 92 ? -2.347 -9.086 0.625 1.00 96.56 92 LEU A O 1
ATOM 632 N N . ALA A 1 93 ? -2.822 -6.959 1.153 1.00 94.94 93 ALA A N 1
ATOM 633 C CA . ALA A 1 93 ? -2.304 -7.017 2.514 1.00 94.94 93 ALA A CA 1
ATOM 634 C C . ALA A 1 93 ? -3.292 -6.415 3.517 1.00 94.94 93 ALA A C 1
ATOM 636 O O . ALA A 1 93 ? -3.956 -5.419 3.233 1.00 94.94 93 ALA A O 1
ATOM 637 N N . VAL A 1 94 ? -3.346 -7.005 4.711 1.00 94.00 94 VAL A N 1
ATOM 638 C CA . VAL A 1 94 ? -3.981 -6.401 5.887 1.00 94.00 94 VAL A CA 1
ATOM 639 C C . VAL A 1 94 ? -2.875 -5.770 6.720 1.00 94.00 94 VAL A C 1
ATOM 641 O O . VAL A 1 94 ? -1.961 -6.466 7.159 1.00 94.00 94 VAL A O 1
ATOM 644 N N . VAL A 1 95 ? -2.935 -4.456 6.901 1.00 94.19 95 VAL A N 1
ATOM 645 C CA . VAL A 1 95 ? -1.872 -3.672 7.532 1.00 94.19 95 VAL A CA 1
ATOM 646 C C . VAL A 1 95 ? -2.429 -3.019 8.792 1.00 94.19 95 VAL A C 1
ATOM 648 O O . VAL A 1 95 ? -3.411 -2.279 8.689 1.00 94.19 95 VAL A O 1
ATOM 651 N N . PRO A 1 96 ? -1.844 -3.268 9.977 1.00 92.31 96 PRO A N 1
ATOM 652 C CA . PRO A 1 96 ? -2.228 -2.559 11.191 1.00 92.31 96 PRO A CA 1
ATOM 653 C C . PRO A 1 96 ? -2.099 -1.044 11.005 1.00 92.31 96 PRO A C 1
ATOM 655 O O . PRO A 1 96 ? -1.135 -0.572 10.403 1.00 92.31 96 PRO A O 1
ATOM 658 N N . ALA A 1 97 ? -3.057 -0.283 11.525 1.00 87.56 97 ALA A N 1
ATOM 659 C CA . ALA A 1 97 ? -2.995 1.172 11.514 1.00 87.56 97 ALA A CA 1
ATOM 660 C C . ALA A 1 97 ? -2.361 1.683 12.814 1.00 87.56 97 ALA A C 1
ATOM 662 O O . ALA A 1 97 ? -2.593 1.137 13.894 1.00 87.56 97 ALA A O 1
ATOM 663 N N . ALA A 1 98 ? -1.567 2.749 12.722 1.00 78.38 98 ALA A N 1
ATOM 664 C CA . ALA A 1 98 ? -1.082 3.441 13.908 1.00 78.38 98 ALA A CA 1
ATOM 665 C C . ALA A 1 98 ? -2.222 4.269 14.525 1.00 78.38 98 ALA A C 1
ATOM 667 O O . ALA A 1 98 ? -2.830 5.092 13.841 1.00 78.38 98 ALA A O 1
ATOM 668 N N . LEU A 1 99 ? -2.469 4.103 15.829 1.00 61.94 99 LEU A N 1
ATOM 669 C CA . LEU A 1 99 ? -3.505 4.842 16.570 1.00 61.94 99 LEU A CA 1
ATOM 670 C C . LEU A 1 99 ? -3.239 6.360 16.650 1.00 61.94 99 LEU A C 1
ATOM 672 O O . LEU A 1 99 ? -4.125 7.122 17.025 1.00 61.94 99 LEU A O 1
ATOM 676 N N . THR A 1 100 ? -2.025 6.804 16.313 1.00 55.47 100 THR A N 1
ATOM 677 C CA . THR A 1 100 ? -1.539 8.184 16.502 1.00 55.47 100 THR A CA 1
ATOM 678 C C . THR A 1 100 ? -1.085 8.888 15.221 1.00 55.47 100 THR A C 1
ATOM 680 O O . THR A 1 100 ? -0.504 9.965 15.301 1.00 55.47 100 THR A O 1
ATOM 683 N N . GLY A 1 101 ? -1.414 8.351 14.042 1.00 51.34 101 GLY A N 1
ATOM 684 C CA . GLY A 1 101 ? -1.325 9.099 12.785 1.00 51.34 101 GLY A CA 1
ATOM 685 C C . GLY A 1 101 ? 0.097 9.377 12.290 1.00 51.34 101 GLY A C 1
ATOM 686 O O . GLY A 1 101 ? 0.638 10.463 12.487 1.00 51.34 101 GLY A O 1
ATOM 687 N N . ARG A 1 102 ? 0.660 8.417 11.554 1.00 44.81 102 ARG A N 1
ATOM 688 C CA . ARG A 1 102 ? 1.402 8.640 10.305 1.00 44.81 102 ARG A CA 1
ATOM 689 C C . ARG A 1 102 ? 1.634 7.333 9.569 1.00 44.81 102 ARG A C 1
ATOM 691 O O . ARG A 1 102 ? 1.526 6.279 10.227 1.00 44.81 102 ARG A O 1
#

Organism: NCBI:txid2547396

Mean predicted aligned error: 5.46 Å

Foldseek 3Di:
DDDPPDPPDDDDADDDDQDDCVPDVPDADVVGDDDTFDDPPRPHHLQDQKDKDWDKDAQAQAWDFAAAEEPPDDGDPDGQDTDGHHDIDIGIDIYTYDNPTD

Solvent-accessible surface area (backbone atoms only — not comparable to full-atom values): 6820 Å² total; per-residue (Å²): 131,90,71,70,94,47,94,89,60,84,80,91,63,76,90,75,85,88,76,50,43,92,80,74,73,49,83,79,55,91,95,54,86,84,81,62,66,55,58,62,37,87,78,38,52,58,81,46,66,53,47,80,44,80,48,68,52,63,71,33,91,50,64,53,68,45,66,78,65,31,53,98,54,82,83,67,95,60,70,68,41,75,50,49,52,69,37,72,49,76,35,81,44,79,28,50,44,39,90,80,71,59

Secondary structure (DSSP, 8-state):
-PPPSSTT------------TTTTT----TT-------TTSTT--TT-SEEEEEEEE-S-SS-EEE----TTSPPPSS-SEEE-TT--EEEEEEEEPPTT--